Protein AF-M7NQW1-F1 (afdb_monomer_lite)

Sequence (118 aa):
MSEYRNLIDVISKGAESFINIFFKCMDNNRDILHQFYRPFSTIVWNGNAFVGLSYAEFVKRLPNSHHEVQSFDCHPIISSMNQDGTCTIILVVSGSVQYGNESQLRGFSIWKDQELII

Secondary structure (DSSP, 8-state):
-HHHHHHHHHHHHHHHHHHHHHHHHHHH-GGGGGGGS-TT-EEEETTEEEETTHHHHHHHTSPPEEEEEEEEEEEE-GGG--TTS---EEEEEEEEEEETT-S--EEEEEEEEE----

InterPro domains:
  IPR002075 Nuclear transport factor 2 domain [PF02136] (15-109)
  IPR018222 Nuclear transport factor 2, eukaryote [PS50177] (14-109)
  IPR032710 NTF2-like domain superfamily [SSF54427] (4-109)
  IPR045875 Nuclear transport factor 2 [PTHR12612] (12-108)

Foldseek 3Di:
DVVVVVLVVVVVVVLVVCVVVQQCCLQPNLVCNLVQDDQADWDADPNDIDGRCRVSVVSVPFAHKDWDWDDKDKDWPPVQQDPVRDTWMWIKTWTWMDGHPDPDIDIDIDTDGDPDDD

Radius of gyration: 15.43 Å; chains: 1; bounding box: 45×25×44 Å

pLDDT: mean 87.49, std 12.73, range [26.31, 96.94]

Organism: Pneumocystis murina (strain B123) (NCBI:txid1069680)

Structure (mmCIF, N/CA/C/O backbone):
data_AF-M7NQW1-F1
#
_entry.id   AF-M7NQW1-F1
#
loop_
_atom_site.group_PDB
_atom_site.id
_atom_site.type_symbol
_atom_site.label_atom_id
_atom_site.label_alt_id
_atom_site.label_comp_id
_atom_site.label_asym_id
_atom_site.label_entity_id
_atom_site.label_seq_id
_atom_site.pdbx_PDB_ins_code
_atom_site.Cartn_x
_atom_site.Cartn_y
_atom_site.Cartn_z
_atom_site.occupancy
_atom_site.B_iso_or_equiv
_atom_site.auth_seq_id
_atom_site.auth_comp_id
_atom_site.auth_asym_id
_atom_site.auth_atom_id
_atom_site.pdbx_PDB_model_num
ATOM 1 N N . MET A 1 1 ? 28.047 -1.328 -11.816 1.00 59.94 1 MET A N 1
ATOM 2 C CA . MET A 1 1 ? 28.146 -1.110 -10.348 1.00 59.94 1 MET A CA 1
ATOM 3 C C . MET A 1 1 ? 27.503 0.208 -9.911 1.00 59.94 1 MET A C 1
ATOM 5 O O . MET A 1 1 ? 26.744 0.176 -8.955 1.00 59.94 1 MET A O 1
ATOM 9 N N . SER A 1 2 ? 27.760 1.344 -10.577 1.00 74.94 2 SER A N 1
ATOM 10 C CA . SER A 1 2 ? 27.109 2.636 -10.268 1.00 74.94 2 SER A CA 1
ATOM 11 C C . SER A 1 2 ? 25.615 2.664 -10.619 1.00 74.94 2 SER A C 1
ATOM 13 O O . SER A 1 2 ? 24.808 3.066 -9.793 1.00 74.94 2 SER A O 1
ATOM 15 N N . GLU A 1 3 ? 25.238 2.169 -11.799 1.00 78.31 3 GLU A N 1
ATOM 16 C CA . GLU A 1 3 ? 23.844 2.177 -12.284 1.00 78.31 3 GLU A CA 1
ATOM 17 C C . GLU A 1 3 ? 22.895 1.366 -11.397 1.00 78.31 3 GLU A C 1
ATOM 19 O O . GLU A 1 3 ? 21.812 1.831 -11.063 1.00 78.31 3 GLU A O 1
ATOM 24 N N . TYR A 1 4 ? 23.333 0.191 -10.934 1.00 82.56 4 TYR A N 1
ATOM 25 C CA . TYR A 1 4 ? 22.540 -0.629 -10.018 1.00 82.56 4 TYR A CA 1
ATOM 26 C C . TYR A 1 4 ? 22.308 0.069 -8.673 1.00 82.56 4 TYR A C 1
ATOM 28 O O . TYR A 1 4 ? 21.202 0.041 -8.152 1.00 82.56 4 TYR A O 1
ATOM 36 N N . ARG A 1 5 ? 23.322 0.750 -8.121 1.00 87.00 5 ARG A N 1
ATOM 37 C CA . ARG A 1 5 ? 23.154 1.535 -6.886 1.00 87.00 5 ARG A CA 1
ATOM 38 C C . ARG A 1 5 ? 22.158 2.677 -7.078 1.00 87.00 5 ARG A C 1
ATOM 40 O O . ARG A 1 5 ? 21.283 2.849 -6.240 1.00 87.00 5 ARG A O 1
ATOM 47 N N . ASN A 1 6 ? 22.241 3.385 -8.204 1.00 89.19 6 ASN A N 1
ATOM 48 C CA . ASN A 1 6 ? 21.290 4.448 -8.528 1.00 89.19 6 ASN A CA 1
ATOM 49 C C . ASN A 1 6 ? 19.855 3.914 -8.623 1.00 89.19 6 ASN A C 1
ATOM 51 O O . ASN A 1 6 ? 18.939 4.548 -8.110 1.00 89.19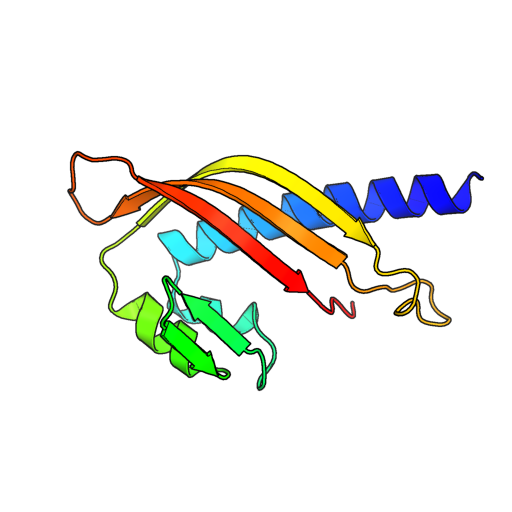 6 ASN A O 1
ATOM 55 N N . LEU A 1 7 ? 19.658 2.739 -9.233 1.00 87.62 7 LEU A N 1
ATOM 56 C CA . LEU A 1 7 ? 18.351 2.085 -9.275 1.00 87.62 7 LEU A CA 1
ATOM 57 C C . LEU A 1 7 ? 17.823 1.808 -7.862 1.00 87.62 7 LEU A C 1
ATOM 59 O O . LEU A 1 7 ? 16.687 2.168 -7.569 1.00 87.62 7 LEU A O 1
ATOM 63 N N . ILE A 1 8 ? 18.648 1.225 -6.984 1.00 90.75 8 ILE A N 1
ATOM 64 C CA . ILE A 1 8 ? 18.273 0.942 -5.589 1.00 90.75 8 ILE A CA 1
ATOM 65 C C . ILE A 1 8 ? 17.879 2.224 -4.837 1.00 90.75 8 ILE A C 1
ATOM 67 O O . ILE A 1 8 ? 16.872 2.240 -4.127 1.00 90.75 8 ILE A O 1
ATOM 71 N N . ASP A 1 9 ? 18.611 3.320 -5.029 1.00 91.81 9 ASP A N 1
ATOM 72 C CA . ASP A 1 9 ? 18.288 4.601 -4.393 1.00 91.81 9 ASP A CA 1
ATOM 73 C C . ASP A 1 9 ? 16.958 5.181 -4.897 1.00 91.81 9 ASP A C 1
ATOM 75 O O . ASP A 1 9 ? 16.178 5.729 -4.112 1.00 91.81 9 ASP A O 1
ATOM 79 N N . VAL A 1 10 ? 16.684 5.062 -6.200 1.00 90.62 10 VAL A N 1
ATOM 80 C CA . VAL A 1 10 ? 15.434 5.535 -6.811 1.00 90.62 10 VAL A CA 1
ATOM 81 C C . VAL A 1 10 ? 14.243 4.728 -6.303 1.00 90.62 10 VAL A C 1
ATOM 83 O O . VAL A 1 10 ? 13.261 5.324 -5.858 1.00 90.62 10 VAL A O 1
ATOM 86 N N . ILE A 1 11 ? 14.327 3.393 -6.310 1.00 91.56 11 ILE A N 1
ATOM 87 C CA . ILE A 1 11 ? 13.215 2.548 -5.851 1.00 91.56 11 ILE A CA 1
ATOM 88 C C . ILE A 1 11 ? 12.955 2.724 -4.355 1.00 91.56 11 ILE A C 1
ATOM 90 O O . ILE A 1 11 ? 11.796 2.774 -3.961 1.00 91.56 11 ILE A O 1
ATOM 94 N N . SER A 1 12 ? 13.998 2.898 -3.536 1.00 93.69 12 SER A N 1
ATOM 95 C CA . SER A 1 12 ? 13.847 3.054 -2.083 1.00 93.69 12 SER A CA 1
ATOM 96 C C . SER A 1 12 ? 13.094 4.341 -1.746 1.00 93.69 12 SER A C 1
ATOM 98 O O . SER A 1 12 ? 12.131 4.327 -0.981 1.00 93.69 12 SER A O 1
ATOM 100 N N . LYS A 1 13 ? 13.464 5.453 -2.397 1.00 94.81 13 LYS A N 1
ATOM 101 C CA . LYS A 1 13 ? 12.771 6.745 -2.249 1.00 94.81 13 LYS A CA 1
ATOM 102 C C . LYS A 1 13 ? 11.356 6.715 -2.828 1.00 94.81 13 LYS A C 1
ATOM 104 O O . LYS A 1 13 ? 10.438 7.323 -2.269 1.00 94.81 13 LYS A O 1
ATOM 109 N N . GLY A 1 14 ? 11.173 6.018 -3.951 1.00 93.56 14 GLY A N 1
ATOM 110 C CA . GLY A 1 14 ? 9.868 5.814 -4.576 1.00 93.56 14 GLY A CA 1
ATOM 111 C C . GLY A 1 14 ? 8.921 5.013 -3.681 1.00 93.56 14 GLY A C 1
ATOM 112 O O . GLY A 1 14 ? 7.784 5.431 -3.477 1.00 93.56 14 GLY A O 1
ATOM 113 N N . ALA A 1 15 ? 9.405 3.920 -3.088 1.00 94.31 15 ALA A N 1
ATOM 114 C CA . ALA A 1 15 ? 8.668 3.090 -2.142 1.00 94.31 15 ALA A CA 1
ATOM 115 C C . ALA A 1 15 ? 8.254 3.881 -0.895 1.00 94.31 15 ALA A C 1
ATOM 117 O O . ALA A 1 15 ? 7.080 3.867 -0.530 1.00 94.31 15 ALA A O 1
ATOM 118 N N . GLU A 1 16 ? 9.174 4.634 -0.289 1.00 95.88 16 GLU A N 1
ATOM 119 C CA . GLU A 1 16 ? 8.870 5.490 0.864 1.00 95.88 16 GLU A CA 1
ATOM 120 C C . GLU A 1 16 ? 7.774 6.519 0.537 1.00 95.88 16 GLU A C 1
ATOM 122 O O . GLU A 1 16 ? 6.796 6.681 1.273 1.00 95.88 16 GLU A O 1
ATOM 127 N N . SER A 1 17 ? 7.897 7.186 -0.614 1.00 95.94 17 SER A N 1
ATOM 128 C CA . SER A 1 17 ? 6.907 8.161 -1.082 1.00 95.94 17 SER A CA 1
ATOM 129 C C . SER A 1 17 ? 5.550 7.504 -1.335 1.00 95.94 17 SER A C 1
ATOM 131 O O . SER A 1 17 ? 4.515 8.028 -0.916 1.00 95.94 17 SER A O 1
ATOM 133 N N . PHE A 1 18 ? 5.550 6.333 -1.975 1.00 95.06 18 PHE A N 1
ATOM 134 C CA . PHE A 1 18 ? 4.351 5.553 -2.247 1.00 95.06 18 PHE A CA 1
ATOM 135 C C . PHE A 1 18 ? 3.627 5.163 -0.953 1.00 95.06 18 PHE A C 1
ATOM 137 O O . PHE A 1 18 ? 2.428 5.411 -0.838 1.00 95.06 18 PHE A O 1
ATOM 144 N N . ILE A 1 19 ? 4.343 4.611 0.031 1.00 95.62 19 ILE A N 1
ATOM 145 C CA . ILE A 1 19 ? 3.806 4.218 1.344 1.00 95.62 19 ILE A CA 1
ATOM 146 C C . ILE A 1 19 ? 3.129 5.407 2.020 1.00 95.62 19 ILE A C 1
ATOM 148 O O . ILE A 1 19 ? 1.970 5.314 2.433 1.00 95.62 19 ILE A O 1
ATOM 152 N N . ASN A 1 20 ? 3.836 6.537 2.085 1.00 95.12 20 ASN A N 1
ATOM 153 C CA . ASN A 1 20 ? 3.343 7.749 2.725 1.00 95.12 20 ASN A CA 1
ATOM 154 C C . ASN A 1 20 ? 2.031 8.231 2.102 1.00 95.12 20 ASN A C 1
ATOM 156 O O . ASN A 1 20 ? 1.115 8.632 2.817 1.00 95.12 20 ASN A O 1
ATOM 160 N N . ILE A 1 21 ? 1.924 8.195 0.775 1.00 95.94 21 ILE A N 1
ATOM 161 C CA . ILE A 1 21 ? 0.713 8.614 0.068 1.00 95.94 21 ILE A CA 1
ATOM 162 C C . ILE A 1 21 ? -0.397 7.566 0.235 1.00 95.94 21 ILE A C 1
ATOM 164 O O . ILE A 1 21 ? -1.539 7.929 0.520 1.00 95.94 21 ILE A O 1
ATOM 168 N N . PHE A 1 22 ? -0.071 6.281 0.095 1.00 94.81 22 PHE A N 1
ATOM 169 C CA . PHE A 1 22 ? -1.026 5.179 0.159 1.00 94.81 22 PHE A CA 1
ATOM 170 C C . PHE A 1 22 ? -1.743 5.127 1.511 1.00 94.81 22 PHE A C 1
ATOM 172 O O . PHE A 1 22 ? -2.973 5.162 1.539 1.00 94.81 22 PHE A O 1
ATOM 179 N N . PHE A 1 23 ? -1.009 5.115 2.630 1.00 95.62 23 PHE A N 1
ATOM 180 C CA . PHE A 1 23 ? -1.631 5.044 3.958 1.00 95.62 23 PHE A CA 1
ATOM 181 C C . PHE A 1 23 ? -2.363 6.335 4.330 1.00 95.62 23 PHE A C 1
ATOM 183 O O . PHE A 1 23 ? -3.457 6.268 4.883 1.00 95.62 23 PHE A O 1
ATOM 190 N N . LYS A 1 24 ? -1.861 7.510 3.915 1.00 95.44 24 LYS A N 1
ATOM 191 C CA . LYS A 1 24 ? -2.617 8.768 4.059 1.00 95.44 24 LYS A CA 1
ATOM 192 C C . LYS A 1 24 ? -3.962 8.714 3.336 1.00 95.44 24 LYS A C 1
ATOM 194 O O . LYS A 1 24 ? -4.954 9.184 3.893 1.00 95.44 24 LYS A O 1
ATOM 199 N N . CYS A 1 25 ? -4.007 8.151 2.127 1.00 94.75 25 CYS A N 1
ATOM 200 C CA . CYS A 1 25 ? -5.256 7.966 1.385 1.00 94.75 25 CYS A CA 1
ATOM 201 C C . CYS A 1 25 ? -6.144 6.902 2.035 1.00 94.75 25 CYS A C 1
ATOM 203 O O . CYS A 1 25 ? -7.346 7.104 2.156 1.00 94.75 25 CYS A O 1
ATOM 205 N N . MET A 1 26 ? -5.572 5.794 2.500 1.00 93.00 26 MET A N 1
ATOM 206 C CA . MET A 1 26 ? -6.327 4.740 3.175 1.00 93.00 26 MET A CA 1
ATOM 207 C C . MET A 1 26 ? -7.000 5.235 4.463 1.00 93.00 26 MET A C 1
ATOM 209 O O . MET A 1 26 ? -8.129 4.833 4.747 1.00 93.00 26 MET A O 1
ATOM 213 N N . ASP A 1 27 ? -6.350 6.138 5.196 1.00 95.44 27 ASP A N 1
ATOM 214 C CA . ASP A 1 27 ? -6.876 6.694 6.444 1.00 95.44 27 ASP A CA 1
ATOM 215 C C . ASP A 1 27 ? -7.852 7.850 6.219 1.00 95.44 27 ASP A C 1
ATOM 217 O O . ASP A 1 27 ? -8.883 7.916 6.885 1.00 95.44 27 ASP A O 1
ATOM 221 N N . ASN A 1 28 ? -7.564 8.739 5.262 1.00 94.88 28 ASN A N 1
ATOM 222 C CA . ASN A 1 28 ? -8.269 10.022 5.152 1.00 94.88 28 ASN A CA 1
ATOM 223 C C . ASN A 1 28 ? -9.071 10.208 3.856 1.00 94.88 28 ASN A C 1
ATOM 225 O O . ASN A 1 28 ? -9.887 11.122 3.782 1.00 94.88 28 ASN A O 1
ATOM 229 N N . ASN A 1 29 ? -8.834 9.405 2.814 1.00 94.06 29 ASN A N 1
ATOM 230 C CA . ASN A 1 29 ? -9.452 9.595 1.498 1.00 94.06 29 ASN A CA 1
ATOM 231 C C . ASN A 1 29 ? -9.607 8.276 0.717 1.00 94.06 29 ASN A C 1
ATOM 233 O O . ASN A 1 29 ? -8.993 8.055 -0.332 1.00 94.06 29 ASN A O 1
ATOM 237 N N . ARG A 1 30 ? -10.439 7.370 1.239 1.00 93.12 30 ARG A N 1
ATOM 238 C CA . ARG A 1 30 ? -10.648 6.033 0.653 1.00 93.12 30 ARG A CA 1
ATOM 239 C C . ARG A 1 30 ? -11.300 6.060 -0.726 1.00 93.12 30 ARG A C 1
ATOM 241 O O . ARG A 1 30 ? -11.179 5.088 -1.470 1.00 93.12 30 ARG A O 1
ATOM 248 N N . ASP A 1 31 ? -11.945 7.163 -1.099 1.00 91.00 31 ASP A N 1
ATOM 249 C CA . ASP A 1 31 ? -12.608 7.298 -2.395 1.00 91.00 31 ASP A CA 1
ATOM 250 C C . ASP A 1 31 ? -11.641 7.196 -3.569 1.00 91.00 31 ASP A C 1
ATOM 252 O O . ASP A 1 31 ? -11.990 6.603 -4.590 1.00 91.00 31 ASP A O 1
ATOM 256 N N . ILE A 1 32 ? -10.404 7.670 -3.404 1.00 91.62 32 ILE A N 1
ATOM 257 C CA . ILE A 1 32 ? -9.364 7.604 -4.439 1.00 91.62 32 ILE A CA 1
ATOM 258 C C . ILE A 1 32 ? -8.460 6.371 -4.316 1.00 91.62 32 ILE A C 1
ATOM 260 O O . ILE A 1 32 ? -7.569 6.184 -5.139 1.00 91.62 32 ILE A O 1
ATOM 264 N N . LEU A 1 33 ? -8.692 5.490 -3.334 1.00 89.19 33 LEU A N 1
ATOM 265 C CA . LEU A 1 33 ? -7.831 4.327 -3.086 1.00 89.19 33 LEU A CA 1
ATOM 266 C C . LEU A 1 33 ? -7.763 3.375 -4.292 1.00 89.19 33 LEU A C 1
ATOM 268 O O . LEU A 1 33 ? -6.746 2.724 -4.522 1.00 89.19 33 LEU A O 1
ATOM 272 N N . HIS A 1 34 ? -8.822 3.331 -5.102 1.00 88.38 34 HIS A N 1
ATOM 273 C CA . HIS A 1 34 ? -8.866 2.547 -6.335 1.00 88.38 34 HIS A CA 1
ATOM 274 C C . HIS A 1 34 ? -7.771 2.929 -7.347 1.00 88.38 34 HIS A C 1
ATOM 276 O O . HIS A 1 34 ? -7.356 2.078 -8.124 1.00 88.38 34 HIS A O 1
ATOM 282 N N . GLN A 1 35 ? -7.263 4.167 -7.314 1.00 90.75 35 GLN A N 1
ATOM 283 C CA . GLN A 1 35 ? -6.213 4.647 -8.222 1.00 90.75 35 GLN A CA 1
ATOM 284 C C . GLN A 1 35 ? -4.844 4.005 -7.943 1.00 90.75 35 GLN A C 1
ATOM 286 O O . GLN A 1 35 ? -3.964 4.022 -8.797 1.00 90.75 35 GLN A O 1
ATOM 291 N N . PHE A 1 36 ? -4.661 3.393 -6.768 1.00 89.62 36 PHE A N 1
ATOM 292 C CA . PHE A 1 36 ? -3.428 2.694 -6.387 1.00 89.62 36 PHE A CA 1
ATOM 293 C C . PHE A 1 36 ? -3.372 1.243 -6.890 1.00 89.62 36 PHE A C 1
ATOM 295 O O . PHE A 1 36 ? -2.444 0.503 -6.533 1.00 89.62 36 PHE A O 1
ATOM 302 N N . TYR A 1 37 ? -4.370 0.819 -7.669 1.00 87.12 37 TYR A N 1
ATOM 303 C CA . TYR A 1 37 ? -4.522 -0.536 -8.185 1.00 87.12 37 TYR A CA 1
ATOM 304 C C . TYR A 1 37 ? -4.791 -0.505 -9.689 1.00 87.12 37 TYR A C 1
ATOM 306 O O . TYR A 1 37 ? -5.472 0.380 -10.203 1.00 87.12 37 TYR A O 1
ATOM 314 N N . ARG A 1 38 ? -4.271 -1.504 -10.406 1.00 85.81 38 ARG A N 1
ATOM 315 C CA . ARG A 1 38 ? -4.603 -1.717 -11.818 1.00 85.81 38 ARG A CA 1
ATOM 316 C C . ARG A 1 38 ? -6.012 -2.327 -11.917 1.00 85.81 38 ARG A C 1
ATOM 318 O O . ARG A 1 38 ? -6.448 -2.991 -10.971 1.00 85.81 38 ARG A O 1
ATOM 325 N N . PRO A 1 39 ? -6.712 -2.196 -13.061 1.00 82.69 39 PRO A N 1
ATOM 326 C CA . PRO A 1 39 ? -8.074 -2.719 -13.223 1.00 82.69 39 PRO A CA 1
ATOM 327 C C . PRO A 1 39 ? -8.244 -4.206 -12.869 1.00 82.69 39 PRO A C 1
ATOM 329 O O . PRO A 1 39 ? -9.296 -4.597 -12.372 1.00 82.69 39 PRO A O 1
ATOM 332 N N . PHE A 1 40 ? -7.202 -5.018 -13.076 1.00 85.00 40 PHE A N 1
ATOM 333 C CA . PHE A 1 40 ? -7.194 -6.462 -12.811 1.00 85.00 40 PHE A CA 1
ATOM 334 C C . PHE A 1 40 ? -6.281 -6.869 -11.646 1.00 85.00 40 PHE A C 1
ATOM 336 O O . PHE A 1 40 ? -5.915 -8.036 -11.527 1.00 85.00 40 PHE A O 1
ATOM 343 N N . SER A 1 41 ? -5.887 -5.927 -10.781 1.00 87.12 41 SER A N 1
ATOM 344 C CA . SER A 1 41 ? -5.120 -6.266 -9.580 1.00 87.12 41 SER A CA 1
ATOM 345 C C . SER A 1 41 ? -5.893 -7.262 -8.717 1.00 87.12 41 SER A C 1
ATOM 347 O O . SER A 1 41 ? -7.089 -7.091 -8.477 1.00 87.12 41 SER A O 1
ATOM 349 N N . THR A 1 42 ? -5.192 -8.284 -8.233 1.00 90.00 42 THR A N 1
ATOM 350 C CA . THR A 1 42 ? -5.723 -9.230 -7.248 1.00 90.00 42 THR A CA 1
ATOM 351 C C . THR A 1 42 ? -5.232 -8.819 -5.867 1.00 90.00 42 THR A C 1
ATOM 353 O O . THR A 1 42 ? -4.048 -8.539 -5.689 1.00 90.00 42 THR A O 1
ATOM 356 N N . ILE A 1 43 ? -6.138 -8.759 -4.895 1.00 89.81 43 ILE A N 1
ATOM 357 C CA . ILE A 1 43 ? -5.828 -8.406 -3.510 1.00 89.81 43 ILE A CA 1
ATOM 358 C C . ILE A 1 43 ? -6.333 -9.525 -2.607 1.00 89.81 43 ILE A C 1
ATOM 360 O O . ILE A 1 43 ? -7.467 -9.969 -2.753 1.00 89.81 43 ILE A O 1
ATOM 364 N N . VAL A 1 44 ? -5.514 -9.962 -1.652 1.00 89.12 44 VAL A N 1
ATOM 365 C CA . VAL A 1 44 ? -5.934 -10.897 -0.603 1.00 89.12 44 VAL A CA 1
ATOM 366 C C . VAL A 1 44 ? -5.883 -10.178 0.737 1.00 89.12 44 VAL A C 1
ATOM 368 O O . VAL A 1 44 ? -4.816 -9.774 1.190 1.00 89.12 44 VAL A O 1
ATOM 371 N N . TRP A 1 45 ? -7.038 -10.025 1.379 1.00 88.94 45 TRP A N 1
ATOM 372 C CA . TRP A 1 45 ? -7.176 -9.396 2.690 1.00 88.94 45 TRP A CA 1
ATOM 373 C C . TRP A 1 45 ? -7.633 -10.429 3.719 1.00 88.94 45 TRP A C 1
ATOM 375 O O . TRP A 1 45 ? -8.778 -10.889 3.682 1.00 88.94 45 TRP A O 1
ATOM 385 N N . ASN A 1 46 ? -6.742 -10.815 4.637 1.00 88.38 46 ASN A N 1
ATOM 386 C CA . ASN A 1 46 ? -7.002 -11.830 5.670 1.00 88.38 46 ASN A CA 1
ATOM 387 C C . ASN A 1 46 ? -7.664 -13.107 5.109 1.00 88.38 46 ASN A C 1
ATOM 389 O O . ASN A 1 46 ? -8.661 -13.588 5.641 1.00 88.38 46 ASN A O 1
ATOM 393 N N . GLY A 1 47 ? -7.142 -13.617 3.988 1.00 88.00 47 GLY A N 1
ATOM 394 C CA . GLY A 1 47 ? -7.654 -14.814 3.306 1.00 88.00 47 GLY A CA 1
ATOM 395 C C . GLY A 1 47 ? -8.819 -14.579 2.335 1.00 88.00 47 GLY A C 1
ATOM 396 O O . GLY A 1 47 ? -9.174 -15.494 1.599 1.00 88.00 47 GLY A O 1
ATOM 397 N N . ASN A 1 48 ? -9.386 -13.370 2.272 1.00 87.94 48 ASN A N 1
ATOM 398 C CA . ASN A 1 48 ? -10.463 -13.031 1.338 1.00 87.94 48 ASN A CA 1
ATOM 399 C C . ASN A 1 48 ? -9.891 -12.409 0.062 1.00 87.94 48 ASN A C 1
ATOM 401 O O . ASN A 1 48 ? -9.183 -11.404 0.132 1.00 87.94 48 ASN A O 1
ATOM 405 N N . ALA A 1 49 ? -10.201 -12.995 -1.094 1.00 89.50 49 ALA A N 1
ATOM 406 C CA . ALA A 1 49 ? -9.728 -12.516 -2.388 1.00 89.50 49 ALA A CA 1
ATOM 407 C C . ALA A 1 49 ? -10.660 -11.448 -2.985 1.00 89.50 49 ALA A C 1
ATOM 409 O O . ALA A 1 49 ? -11.882 -11.585 -2.970 1.00 89.50 49 ALA A O 1
ATOM 410 N N . PHE A 1 50 ? -10.057 -10.419 -3.568 1.00 88.56 50 PHE A N 1
ATOM 411 C CA . PHE A 1 50 ? -10.701 -9.319 -4.274 1.00 88.56 50 PHE A CA 1
ATOM 412 C C . PHE A 1 50 ?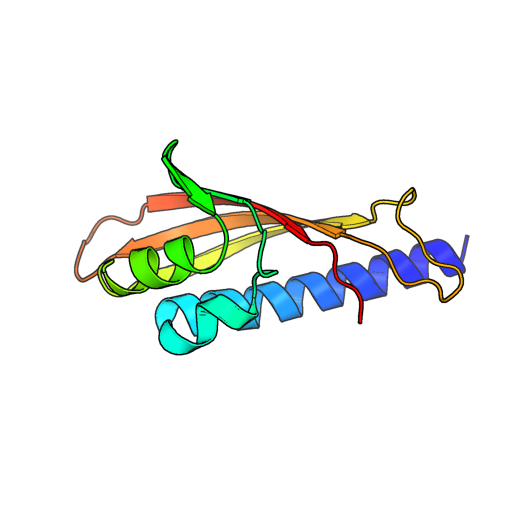 -10.035 -9.123 -5.634 1.00 88.56 50 PHE A C 1
ATOM 414 O O . PHE A 1 50 ? -8.833 -9.344 -5.787 1.00 88.56 50 PHE A O 1
ATOM 421 N N . VAL A 1 51 ? -10.814 -8.659 -6.610 1.00 86.50 51 VAL A N 1
ATOM 422 C CA . VAL A 1 51 ? -10.332 -8.344 -7.961 1.00 86.50 51 VAL A CA 1
ATOM 423 C C . VAL A 1 51 ? -10.743 -6.924 -8.335 1.00 86.50 51 VAL A C 1
ATOM 425 O O . VAL A 1 51 ? -11.906 -6.535 -8.171 1.00 86.50 51 VAL A O 1
ATOM 428 N N . GLY A 1 52 ? -9.785 -6.148 -8.837 1.00 77.81 52 GLY A N 1
ATOM 429 C CA . GLY A 1 52 ? -10.004 -4.794 -9.333 1.00 77.81 52 GLY A CA 1
ATOM 430 C C . GLY A 1 52 ? -10.642 -3.872 -8.292 1.00 77.81 52 GLY A C 1
ATOM 431 O O . GLY A 1 52 ? -10.220 -3.809 -7.137 1.00 77.81 52 GLY A O 1
ATOM 432 N N . LEU A 1 53 ? -11.699 -3.166 -8.701 1.00 83.12 53 LEU A N 1
ATOM 433 C CA . LEU A 1 53 ? -12.365 -2.139 -7.888 1.00 83.12 53 LEU A CA 1
ATOM 434 C C . LEU A 1 53 ? -13.113 -2.688 -6.660 1.00 83.12 53 LEU A C 1
ATOM 436 O O . LEU A 1 53 ? -13.424 -1.922 -5.749 1.00 83.12 53 LEU A O 1
ATOM 440 N N . SER A 1 54 ? -13.378 -4.000 -6.596 1.00 88.69 54 SER A N 1
ATOM 441 C CA . SER A 1 54 ? -14.116 -4.610 -5.475 1.00 88.69 54 SER A CA 1
ATOM 442 C C . SER A 1 54 ? -13.423 -4.414 -4.122 1.00 88.69 54 SER A C 1
ATOM 444 O O . SER A 1 54 ? -14.095 -4.256 -3.104 1.00 88.69 54 SER A O 1
ATOM 446 N N . TYR A 1 55 ? -12.088 -4.352 -4.111 1.00 87.62 55 TYR A N 1
ATOM 447 C CA . TYR A 1 55 ? -11.317 -4.069 -2.904 1.00 87.62 55 TYR A CA 1
ATOM 448 C C . TYR A 1 55 ? -11.532 -2.637 -2.400 1.00 87.62 55 TYR A C 1
ATOM 450 O O . TYR A 1 55 ? -11.727 -2.428 -1.205 1.00 87.62 55 TYR A O 1
ATOM 458 N N . ALA A 1 56 ? -11.550 -1.645 -3.296 1.00 86.31 56 ALA A N 1
ATOM 459 C CA . ALA A 1 56 ? -11.766 -0.253 -2.905 1.00 86.31 56 ALA A CA 1
ATOM 460 C C . ALA A 1 56 ? -13.156 -0.058 -2.275 1.00 86.31 56 ALA A C 1
ATOM 462 O O . ALA A 1 56 ? -13.285 0.596 -1.242 1.00 86.31 56 ALA A O 1
ATOM 463 N N . GLU A 1 57 ? -14.182 -0.698 -2.841 1.00 88.44 57 GLU A N 1
ATOM 464 C CA . GLU A 1 57 ? -15.539 -0.687 -2.283 1.00 88.44 57 GLU A CA 1
ATOM 465 C C . GLU A 1 57 ? -15.639 -1.409 -0.933 1.00 88.44 57 GLU A C 1
ATOM 467 O O . GLU A 1 57 ? -16.400 -0.990 -0.060 1.00 88.44 57 GLU A O 1
ATOM 472 N N . PHE A 1 58 ? -14.851 -2.465 -0.725 1.00 90.75 58 PHE A N 1
ATOM 473 C CA . PHE A 1 58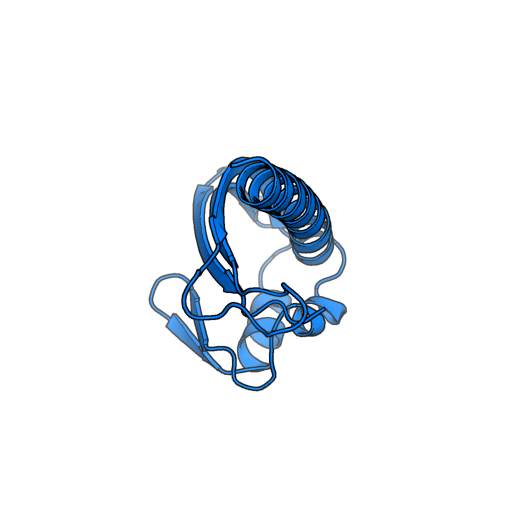 ? -14.736 -3.122 0.576 1.00 90.75 58 PHE A CA 1
ATOM 474 C C . PHE A 1 58 ? -14.086 -2.206 1.622 1.00 90.75 58 PHE A C 1
ATOM 476 O O . PHE A 1 58 ? -14.647 -2.023 2.702 1.00 90.75 58 PHE A O 1
ATOM 483 N N . VAL A 1 59 ? -12.953 -1.574 1.298 1.00 89.00 59 VAL A N 1
ATOM 484 C CA . VAL A 1 59 ? -12.220 -0.708 2.238 1.00 89.00 59 VAL A CA 1
ATOM 485 C C . VAL A 1 59 ? -13.052 0.506 2.665 1.00 89.00 59 VAL A C 1
ATOM 487 O O . VAL A 1 59 ? -12.996 0.905 3.827 1.00 89.00 59 VAL A O 1
ATOM 490 N N . LYS A 1 60 ? -13.900 1.056 1.786 1.00 90.62 60 LYS A N 1
ATOM 491 C CA . LYS A 1 60 ? -14.851 2.129 2.145 1.00 90.62 60 LYS A CA 1
ATOM 492 C C . LYS A 1 60 ? -15.831 1.743 3.258 1.00 90.62 60 LYS A C 1
ATOM 494 O O . LYS A 1 60 ? -16.306 2.620 3.967 1.00 90.62 60 LYS A O 1
ATOM 499 N N . ARG A 1 61 ? -16.135 0.451 3.419 1.00 91.88 61 ARG A N 1
ATOM 500 C CA . ARG A 1 61 ? -17.065 -0.057 4.445 1.00 91.88 61 ARG A CA 1
ATOM 501 C C . ARG A 1 61 ? -16.382 -0.371 5.774 1.00 91.88 61 ARG A C 1
ATOM 503 O O . ARG A 1 61 ? -17.074 -0.624 6.756 1.00 91.88 61 ARG A O 1
ATOM 510 N N . LEU A 1 62 ? -15.049 -0.394 5.812 1.00 91.69 62 LEU A N 1
ATOM 511 C CA . LEU A 1 62 ? -14.312 -0.585 7.057 1.00 91.69 62 LEU A CA 1
ATOM 512 C C . LEU A 1 62 ? -14.470 0.649 7.960 1.00 91.69 62 LEU A C 1
ATOM 514 O O . LEU A 1 62 ? -14.632 1.759 7.449 1.00 91.69 62 LEU A O 1
ATOM 518 N N . PRO A 1 63 ? -14.344 0.512 9.290 1.00 94.50 63 PRO A N 1
ATOM 519 C CA . PRO A 1 63 ? -14.192 1.667 10.171 1.00 94.50 63 PRO A CA 1
ATOM 520 C C . PRO A 1 63 ? -13.008 2.539 9.736 1.00 94.50 63 PRO A C 1
ATOM 522 O O . PRO A 1 63 ? -12.089 2.035 9.082 1.00 94.50 63 PRO A O 1
ATOM 525 N N . ASN A 1 64 ? -13.002 3.822 10.108 1.00 94.31 64 ASN A N 1
ATOM 526 C CA . ASN A 1 64 ? -11.842 4.699 9.897 1.00 94.31 64 ASN A CA 1
ATOM 527 C C . ASN A 1 6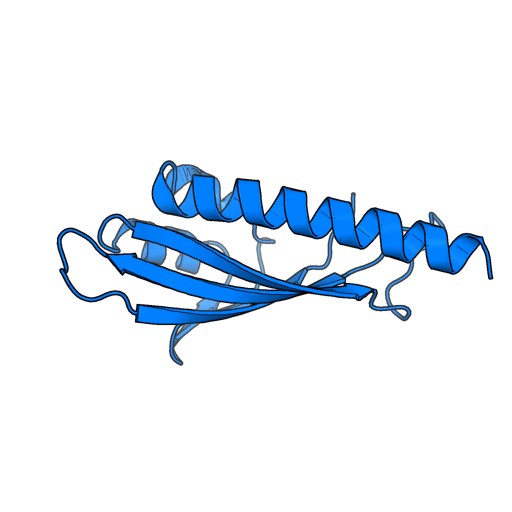4 ? -10.572 4.031 10.422 1.00 94.31 64 ASN A C 1
ATOM 529 O O . ASN A 1 64 ? -10.628 3.328 11.425 1.00 94.31 64 ASN A O 1
ATOM 533 N N . SER A 1 65 ? -9.453 4.211 9.738 1.00 95.44 65 SER A N 1
ATOM 534 C CA . SER A 1 65 ? -8.190 3.589 10.121 1.00 95.44 65 SER A CA 1
ATOM 535 C C . SER A 1 65 ? -7.165 4.644 10.492 1.00 95.44 65 SER A C 1
ATOM 537 O O . SER A 1 65 ? -7.235 5.779 10.024 1.00 95.44 65 SER A O 1
ATOM 539 N N . HIS A 1 66 ? -6.218 4.247 11.329 1.00 96.75 66 HIS A N 1
ATOM 540 C CA . HIS A 1 66 ? -4.984 4.976 11.553 1.00 96.75 66 HIS A CA 1
ATOM 541 C C . HIS A 1 66 ? -3.827 3.991 11.445 1.00 96.75 66 HIS A C 1
ATOM 543 O O . HIS A 1 66 ? -3.747 3.057 12.247 1.00 96.75 66 HIS A O 1
ATOM 549 N N . HIS A 1 67 ? -2.980 4.163 10.432 1.00 96.38 67 HIS A N 1
ATOM 550 C CA . HIS A 1 67 ? -1.821 3.307 10.211 1.00 96.38 67 HIS A CA 1
ATOM 551 C C . HIS A 1 67 ? -0.537 3.986 10.680 1.00 96.38 67 HIS A C 1
ATOM 553 O O . HIS A 1 67 ? -0.219 5.106 10.283 1.00 96.38 67 HIS A O 1
ATOM 559 N N . GLU A 1 68 ? 0.250 3.246 11.452 1.00 96.94 68 GLU A N 1
ATOM 560 C CA . GLU A 1 68 ? 1.621 3.592 11.801 1.00 96.94 68 GLU A CA 1
ATOM 561 C C . GLU A 1 68 ? 2.561 2.578 11.146 1.00 96.94 68 GLU A C 1
ATOM 563 O O . GLU A 1 68 ? 2.628 1.410 11.543 1.00 96.94 68 GLU A O 1
ATOM 568 N N . VAL A 1 69 ? 3.273 3.017 10.108 1.00 96.94 69 VAL A N 1
ATOM 569 C CA . VAL A 1 69 ? 4.274 2.195 9.420 1.00 96.94 69 VAL A CA 1
ATOM 570 C C . VAL A 1 69 ? 5.549 2.163 10.253 1.00 96.94 69 VAL A C 1
ATOM 572 O O . VAL A 1 69 ? 6.088 3.209 10.602 1.00 96.94 69 VAL A O 1
ATOM 575 N N . GLN A 1 70 ? 6.043 0.962 10.545 1.00 96.81 70 GLN A N 1
ATOM 576 C CA . GLN A 1 70 ? 7.248 0.758 11.354 1.00 96.81 70 GLN A CA 1
ATOM 577 C C . GLN A 1 70 ? 8.455 0.395 10.496 1.00 96.81 70 GLN A C 1
ATOM 579 O O . GLN A 1 70 ? 9.572 0.827 10.771 1.00 96.81 70 GLN A O 1
ATOM 584 N N . SER A 1 71 ? 8.239 -0.405 9.455 1.00 96.06 71 SER A N 1
ATOM 585 C CA . SER A 1 71 ? 9.293 -0.768 8.519 1.00 96.06 71 SER A CA 1
ATOM 586 C C . SER A 1 71 ? 8.723 -1.083 7.148 1.00 96.06 71 SER A C 1
ATOM 588 O O . SER A 1 71 ? 7.560 -1.469 6.993 1.00 96.06 71 SER A O 1
ATOM 590 N N . PHE A 1 72 ? 9.571 -0.930 6.144 1.00 96.56 72 PHE A N 1
ATOM 591 C CA . PHE A 1 72 ? 9.311 -1.430 4.814 1.00 96.56 72 PHE A CA 1
ATOM 592 C C . PHE A 1 72 ? 10.606 -1.926 4.191 1.00 96.56 72 PHE A C 1
ATOM 594 O O . PHE A 1 72 ? 11.700 -1.542 4.604 1.00 96.56 72 PHE A O 1
ATOM 601 N N . ASP A 1 73 ? 10.448 -2.777 3.194 1.00 95.31 73 ASP A N 1
ATOM 602 C CA . ASP A 1 73 ? 11.528 -3.281 2.371 1.00 95.31 73 ASP A CA 1
ATOM 603 C C . ASP A 1 73 ? 11.051 -3.350 0.923 1.00 95.31 73 ASP A C 1
ATOM 605 O O . ASP A 1 73 ? 9.874 -3.621 0.656 1.00 95.31 73 ASP A O 1
ATOM 609 N N . CYS A 1 74 ? 11.945 -3.068 -0.019 1.00 93.31 74 CYS A N 1
ATOM 610 C CA . CYS A 1 74 ? 11.598 -3.038 -1.430 1.00 93.31 74 CYS A CA 1
ATOM 611 C C . CYS A 1 74 ? 12.715 -3.581 -2.313 1.00 93.31 74 CYS A C 1
ATOM 613 O O . CYS A 1 74 ? 13.893 -3.294 -2.107 1.00 93.31 74 CYS A O 1
ATOM 615 N N . HIS A 1 75 ? 12.322 -4.330 -3.339 1.00 91.44 75 HIS A N 1
ATOM 616 C CA . HIS A 1 75 ? 13.244 -4.985 -4.256 1.00 91.44 75 HIS A CA 1
ATOM 617 C C . HIS A 1 75 ? 12.793 -4.808 -5.706 1.00 91.44 75 HIS A C 1
ATOM 619 O O . HIS A 1 75 ? 11.600 -4.951 -5.986 1.00 91.44 75 HIS A O 1
ATOM 625 N N . PRO A 1 76 ? 13.715 -4.545 -6.647 1.00 91.69 76 PRO A N 1
ATOM 626 C CA . PRO A 1 76 ? 13.371 -4.487 -8.057 1.00 91.69 76 PRO A CA 1
ATOM 627 C C . PRO A 1 76 ? 13.196 -5.904 -8.614 1.00 91.69 76 PRO A C 1
ATOM 629 O O . PRO A 1 76 ? 14.008 -6.797 -8.352 1.00 91.69 76 PRO A O 1
ATOM 632 N N . ILE A 1 77 ? 12.181 -6.105 -9.449 1.00 90.56 77 ILE A N 1
ATOM 633 C CA . ILE A 1 77 ? 12.053 -7.320 -10.253 1.00 90.56 77 ILE A CA 1
ATOM 634 C C . ILE A 1 77 ? 12.878 -7.123 -11.524 1.00 90.56 77 ILE A C 1
ATOM 636 O O . ILE A 1 77 ? 12.421 -6.556 -12.511 1.00 90.56 77 ILE A O 1
ATOM 640 N N . ILE A 1 78 ? 14.123 -7.601 -11.510 1.00 86.44 78 ILE A N 1
ATOM 641 C CA . ILE A 1 78 ? 15.071 -7.400 -12.622 1.00 86.44 78 ILE A CA 1
ATOM 642 C C . ILE A 1 78 ? 14.514 -7.949 -13.945 1.00 86.44 78 ILE A C 1
ATOM 644 O O . ILE A 1 78 ? 14.704 -7.345 -14.997 1.00 86.44 78 ILE A O 1
ATOM 648 N N . SER A 1 79 ? 13.780 -9.063 -13.900 1.00 89.12 79 SER A N 1
ATOM 649 C CA . SER A 1 79 ? 13.164 -9.664 -15.088 1.00 89.12 79 SER A CA 1
ATOM 650 C C . SER A 1 79 ? 12.049 -8.821 -15.714 1.00 89.12 79 SER A C 1
ATOM 652 O O . SER A 1 79 ? 11.633 -9.128 -16.825 1.00 89.12 79 SER A O 1
ATOM 654 N N . SER A 1 80 ? 11.559 -7.784 -15.030 1.00 87.56 80 SER A N 1
ATOM 655 C CA . SER A 1 80 ? 10.539 -6.869 -15.548 1.00 87.56 80 SER A CA 1
ATOM 656 C C . SER A 1 80 ? 11.130 -5.540 -16.038 1.00 87.56 80 SER A C 1
ATOM 658 O O . SER A 1 80 ? 10.381 -4.581 -16.220 1.00 87.56 80 SER A O 1
ATOM 660 N N . MET A 1 81 ? 12.458 -5.419 -16.125 1.00 87.75 81 MET A N 1
ATOM 661 C CA . MET A 1 81 ? 13.093 -4.168 -16.518 1.00 87.75 81 MET A CA 1
ATOM 662 C C . MET A 1 81 ? 12.867 -3.900 -18.008 1.00 87.75 81 MET A C 1
ATOM 664 O O . MET A 1 81 ? 13.234 -4.708 -18.862 1.00 87.75 81 MET A O 1
ATOM 668 N N . ASN A 1 82 ? 12.268 -2.754 -18.309 1.00 86.69 82 ASN A N 1
ATOM 669 C CA . ASN A 1 82 ? 12.028 -2.292 -19.668 1.00 86.69 82 ASN A CA 1
ATOM 670 C C . ASN A 1 82 ? 13.281 -1.618 -20.253 1.00 86.69 82 ASN A C 1
ATOM 672 O O . ASN A 1 82 ? 14.237 -1.296 -19.546 1.00 86.69 82 ASN A O 1
ATOM 676 N N . GLN A 1 83 ? 13.271 -1.371 -21.566 1.00 84.38 83 GLN A N 1
ATOM 677 C CA . GLN A 1 83 ? 14.395 -0.747 -22.285 1.00 84.38 83 GLN A CA 1
ATOM 678 C C . GLN A 1 83 ? 14.695 0.690 -21.825 1.00 84.38 83 GLN A C 1
ATOM 680 O O . GLN A 1 83 ? 15.806 1.176 -22.018 1.00 84.38 83 GLN A O 1
ATOM 685 N N . ASP A 1 84 ? 13.717 1.358 -21.214 1.00 82.19 84 ASP A N 1
ATOM 686 C CA . ASP A 1 84 ? 13.830 2.701 -20.639 1.00 82.19 84 ASP A CA 1
ATOM 687 C C . ASP A 1 84 ? 14.354 2.707 -19.189 1.00 82.19 84 ASP A C 1
ATOM 689 O O . ASP A 1 84 ? 14.524 3.772 -18.597 1.00 82.19 84 ASP A O 1
ATOM 693 N N . GLY A 1 85 ? 14.633 1.532 -18.614 1.00 77.62 85 GLY A N 1
ATOM 694 C CA . GLY A 1 85 ? 15.119 1.381 -17.243 1.00 77.62 85 GLY A CA 1
ATOM 695 C C . GLY A 1 85 ? 14.024 1.361 -16.172 1.00 77.62 85 GLY A C 1
ATOM 696 O O . GLY A 1 85 ? 14.353 1.274 -14.987 1.00 77.62 85 GLY A O 1
ATOM 697 N N . THR A 1 86 ? 12.740 1.405 -16.546 1.00 81.69 86 THR A N 1
ATOM 698 C CA . THR A 1 86 ? 11.629 1.206 -15.600 1.00 81.69 86 THR A CA 1
ATOM 699 C C . THR A 1 86 ? 11.517 -0.264 -15.199 1.00 81.69 86 THR A C 1
ATOM 701 O O . THR A 1 86 ? 11.781 -1.161 -15.998 1.00 81.69 86 THR A O 1
ATOM 704 N N . CYS A 1 87 ? 11.145 -0.539 -13.947 1.00 87.50 87 CYS A N 1
ATOM 705 C CA . CYS A 1 87 ? 10.910 -1.902 -13.475 1.00 87.50 87 CYS A CA 1
ATOM 706 C C . CYS A 1 87 ? 9.827 -1.951 -12.391 1.00 87.50 87 CYS A C 1
ATOM 708 O O . CYS A 1 87 ? 9.561 -0.973 -11.693 1.00 87.50 87 CYS A O 1
ATOM 710 N N . THR A 1 88 ? 9.232 -3.129 -12.250 1.00 89.12 88 THR A N 1
ATOM 711 C CA . THR A 1 88 ? 8.323 -3.513 -11.175 1.00 89.12 88 THR A CA 1
ATOM 712 C C . THR A 1 88 ? 9.101 -3.611 -9.873 1.00 89.12 88 THR A C 1
ATOM 714 O O . THR A 1 88 ? 10.245 -4.074 -9.857 1.00 89.12 88 THR A O 1
ATOM 717 N N . ILE A 1 89 ? 8.464 -3.222 -8.771 1.00 90.88 89 ILE A N 1
ATOM 718 C CA . ILE A 1 89 ? 9.023 -3.398 -7.434 1.00 90.88 89 ILE A CA 1
ATOM 719 C C . ILE A 1 89 ? 8.129 -4.314 -6.606 1.00 90.88 89 ILE A C 1
ATOM 721 O O . ILE A 1 89 ? 6.900 -4.218 -6.632 1.00 90.88 89 ILE A O 1
ATOM 725 N N . ILE A 1 90 ? 8.767 -5.171 -5.821 1.00 91.81 90 ILE A N 1
ATOM 726 C CA . ILE A 1 90 ? 8.119 -5.872 -4.720 1.00 91.81 90 ILE A CA 1
ATOM 727 C C . ILE A 1 90 ? 8.274 -4.988 -3.496 1.00 91.81 90 ILE A C 1
ATOM 729 O O . ILE A 1 90 ? 9.392 -4.599 -3.159 1.00 91.81 90 ILE A O 1
ATOM 733 N N . LEU A 1 91 ? 7.159 -4.684 -2.841 1.00 94.50 91 LEU A N 1
ATOM 734 C CA . LEU A 1 91 ? 7.115 -3.869 -1.638 1.00 94.50 91 LEU A CA 1
ATOM 735 C C . LEU A 1 91 ? 6.504 -4.666 -0.488 1.00 94.50 91 LEU A C 1
ATOM 737 O O . LEU A 1 91 ? 5.390 -5.188 -0.597 1.00 94.50 91 LEU A O 1
ATOM 741 N N . VAL A 1 92 ? 7.220 -4.714 0.629 1.00 94.56 92 VAL A N 1
ATOM 742 C CA . VAL A 1 92 ? 6.755 -5.306 1.881 1.00 94.56 92 VAL A CA 1
ATOM 743 C C . VAL A 1 92 ? 6.696 -4.210 2.926 1.00 94.56 92 VAL A C 1
ATOM 745 O O . VAL A 1 92 ? 7.660 -3.474 3.103 1.00 94.56 92 VAL A O 1
ATOM 748 N N . VAL A 1 93 ? 5.567 -4.087 3.615 1.00 96.44 93 VAL A N 1
ATOM 749 C CA . VAL A 1 93 ? 5.372 -3.073 4.657 1.00 96.44 93 VAL A CA 1
ATOM 750 C C . VAL A 1 93 ? 4.854 -3.737 5.915 1.00 96.44 93 VAL A C 1
ATOM 752 O O . VAL A 1 93 ? 3.943 -4.562 5.841 1.00 96.44 93 VAL A O 1
ATOM 755 N N . SER A 1 94 ? 5.391 -3.350 7.067 1.00 95.88 94 SER A N 1
ATOM 756 C CA . SER A 1 94 ? 4.895 -3.782 8.368 1.00 95.88 94 SER A CA 1
ATOM 757 C C . SER A 1 94 ? 4.683 -2.602 9.311 1.00 95.88 94 SER A C 1
ATOM 759 O O . SER A 1 94 ? 5.318 -1.549 9.195 1.00 95.88 94 SER A O 1
ATOM 761 N N . GLY A 1 95 ? 3.745 -2.767 10.233 1.00 96.38 95 GLY A N 1
ATOM 762 C CA . GLY A 1 95 ? 3.398 -1.723 11.180 1.00 96.38 95 GLY A CA 1
ATOM 763 C C . GLY A 1 95 ? 2.192 -2.087 12.023 1.00 96.38 95 GLY A C 1
ATOM 764 O O . GLY A 1 95 ? 1.872 -3.266 12.200 1.00 96.38 95 GLY A O 1
ATOM 765 N N . SER A 1 96 ? 1.511 -1.063 12.527 1.00 96.44 96 SER A N 1
ATOM 766 C CA . SER A 1 96 ? 0.294 -1.216 13.313 1.00 96.44 96 SER A CA 1
ATOM 767 C C . SER A 1 96 ? -0.869 -0.416 12.734 1.00 96.44 96 SER A C 1
ATOM 769 O O . SER A 1 96 ? -0.681 0.608 12.079 1.00 96.44 96 SER A O 1
ATOM 771 N N . VAL A 1 97 ? -2.083 -0.917 12.938 1.00 96.12 97 VAL A N 1
ATOM 772 C CA . VAL A 1 97 ? -3.321 -0.262 12.526 1.00 96.12 97 VAL A CA 1
ATOM 773 C C . VAL A 1 97 ? -4.316 -0.240 13.677 1.00 96.12 97 VAL A C 1
ATOM 775 O O . VAL A 1 97 ? -4.502 -1.234 14.385 1.00 96.12 97 VAL A O 1
ATOM 778 N N . GLN A 1 98 ? -4.976 0.901 13.833 1.00 96.00 98 GLN A N 1
ATOM 779 C CA . GLN A 1 98 ? -6.148 1.081 14.680 1.00 96.00 98 GLN A CA 1
ATOM 780 C C . GLN A 1 98 ? -7.381 1.260 13.797 1.00 96.00 98 GLN A C 1
ATOM 782 O O . GLN A 1 98 ? -7.314 1.982 12.805 1.00 96.00 98 GLN A O 1
ATOM 787 N N . TYR A 1 99 ? -8.505 0.639 14.160 1.00 93.38 99 TYR A N 1
ATOM 788 C CA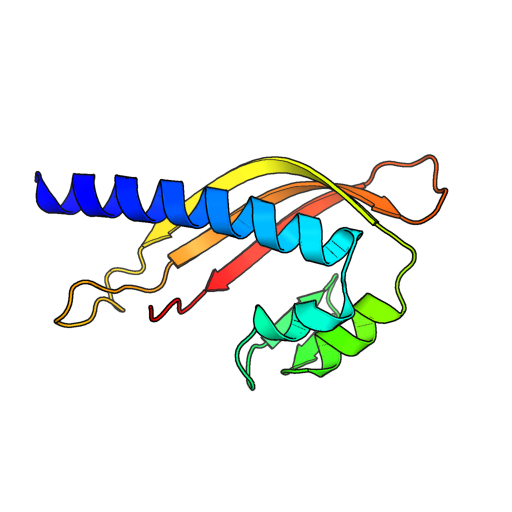 . TYR A 1 99 ? -9.779 0.812 13.460 1.00 93.38 99 TYR A CA 1
ATOM 789 C C . TYR A 1 99 ? -10.830 1.458 14.366 1.00 93.38 99 TYR A C 1
ATOM 791 O O . TYR A 1 99 ? -11.025 1.050 15.509 1.00 93.38 99 TYR A O 1
ATOM 799 N N . GLY A 1 100 ? -11.547 2.450 13.841 1.00 92.31 100 GLY A N 1
ATOM 800 C CA . GLY A 1 100 ? -12.574 3.202 14.550 1.00 92.31 100 GLY A CA 1
ATOM 801 C C . GLY A 1 100 ? -12.047 3.762 15.869 1.00 92.31 100 GLY A C 1
ATOM 802 O O . GLY A 1 100 ? -10.999 4.397 15.909 1.00 92.31 100 GLY A O 1
ATOM 803 N N . ASN A 1 101 ? -12.775 3.480 16.948 1.00 89.94 101 ASN A N 1
ATOM 804 C CA . ASN A 1 101 ? -12.389 3.843 18.312 1.00 89.94 101 ASN A CA 1
ATOM 805 C C . ASN A 1 101 ? -11.870 2.625 19.103 1.00 89.94 101 ASN A C 1
ATOM 807 O O . ASN A 1 101 ? -11.933 2.624 20.333 1.00 89.94 101 ASN A O 1
ATOM 811 N N . GLU A 1 102 ? -11.424 1.555 18.429 1.00 90.50 102 GLU A N 1
ATOM 812 C CA . GLU A 1 102 ? -10.851 0.389 19.111 1.00 90.50 102 GLU A CA 1
ATOM 813 C C . GLU A 1 102 ? -9.606 0.809 19.895 1.00 90.50 102 GLU A C 1
ATOM 815 O O . GLU A 1 102 ? -8.703 1.430 19.347 1.00 90.50 102 GLU A O 1
ATOM 820 N N . SER A 1 103 ? -9.510 0.443 21.174 1.00 83.50 103 SER A N 1
ATOM 821 C CA . SER A 1 103 ? -8.301 0.689 21.975 1.00 83.50 103 SER A CA 1
ATOM 822 C C . SER A 1 103 ? -7.131 -0.219 21.585 1.00 83.50 103 SER A C 1
ATOM 824 O O . SER A 1 103 ? -5.989 0.041 21.961 1.00 83.50 103 SER A O 1
ATOM 826 N N . GLN A 1 104 ? -7.408 -1.297 20.850 1.00 89.62 104 GLN A N 1
ATOM 827 C CA . GLN A 1 104 ? -6.418 -2.285 20.457 1.00 89.62 104 GLN A CA 1
ATOM 828 C C . GLN A 1 104 ? -5.744 -1.896 19.138 1.00 89.62 104 GLN A C 1
ATOM 830 O O . GLN A 1 104 ? -6.387 -1.836 18.092 1.00 89.62 104 GLN A O 1
ATOM 835 N N . LEU A 1 105 ? -4.422 -1.732 19.187 1.00 92.44 105 LEU A N 1
ATOM 836 C CA . LEU A 1 105 ? -3.572 -1.700 18.001 1.00 92.44 105 LEU A CA 1
ATOM 837 C C . LEU A 1 105 ? -3.345 -3.122 17.489 1.00 92.44 105 LEU A C 1
ATOM 839 O O . LEU A 1 105 ? -3.052 -4.038 18.263 1.00 92.44 105 LEU A O 1
ATOM 843 N N . ARG A 1 106 ? -3.473 -3.310 16.177 1.00 93.00 106 ARG A N 1
ATOM 844 C CA . ARG A 1 106 ? -3.257 -4.599 15.514 1.00 93.00 106 ARG A CA 1
ATOM 845 C C . ARG A 1 106 ? -2.025 -4.505 14.630 1.00 93.00 106 ARG A C 1
ATOM 847 O O . ARG A 1 106 ? -1.917 -3.579 13.834 1.00 93.00 106 ARG A O 1
ATOM 854 N N . GLY A 1 107 ? -1.112 -5.464 14.749 1.00 92.38 107 GLY A N 1
ATOM 855 C CA . GLY A 1 107 ? 0.004 -5.580 13.811 1.00 92.38 107 GLY A CA 1
ATOM 856 C C . GLY A 1 107 ? -0.495 -5.956 12.415 1.00 92.38 107 GLY A C 1
ATOM 857 O O . GLY A 1 107 ? -1.432 -6.748 12.288 1.00 92.38 107 GLY A O 1
ATOM 858 N N . PHE A 1 108 ? 0.129 -5.409 11.374 1.00 92.69 108 PHE A N 1
ATOM 859 C CA . PHE A 1 108 ? -0.140 -5.786 9.990 1.00 92.69 108 PHE A CA 1
ATOM 860 C C . PHE A 1 108 ? 1.151 -6.047 9.212 1.00 92.69 108 PHE A C 1
ATOM 862 O O . PHE A 1 108 ? 2.232 -5.557 9.547 1.00 92.69 108 PHE A O 1
ATOM 869 N N . SER A 1 109 ? 1.026 -6.819 8.136 1.00 89.44 109 SER A N 1
ATOM 870 C CA . SER A 1 109 ? 2.051 -6.933 7.101 1.00 89.44 109 SER A CA 1
ATOM 871 C C . SER A 1 109 ? 1.372 -6.995 5.740 1.00 89.44 109 SER A C 1
ATOM 873 O O . SER A 1 109 ? 0.443 -7.781 5.547 1.00 89.44 109 SER A O 1
ATOM 875 N N . ILE A 1 110 ? 1.803 -6.142 4.816 1.00 84.06 110 ILE A N 1
ATOM 876 C CA . 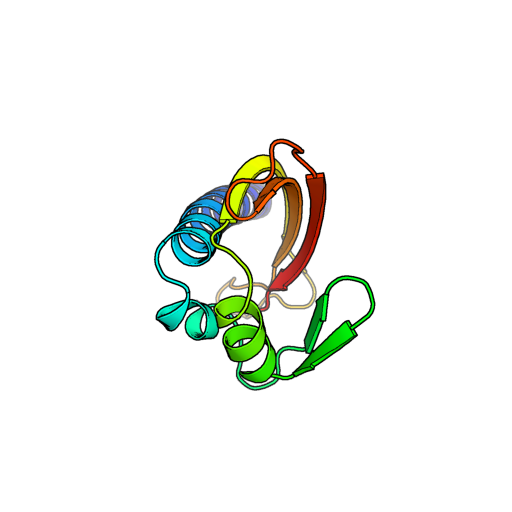ILE A 1 110 ? 1.267 -6.059 3.458 1.00 84.06 110 ILE A CA 1
ATOM 877 C C . ILE A 1 110 ? 2.375 -6.429 2.483 1.00 84.06 110 ILE A C 1
ATOM 879 O O . ILE A 1 110 ? 3.479 -5.896 2.552 1.00 84.06 110 ILE A O 1
ATOM 883 N N . TRP A 1 111 ? 2.030 -7.313 1.553 1.00 77.31 111 TRP A N 1
ATOM 884 C CA . TRP A 1 111 ? 2.864 -7.720 0.431 1.00 77.31 111 TRP A CA 1
ATOM 885 C C . TRP A 1 111 ? 2.212 -7.163 -0.824 1.00 77.31 111 TRP A C 1
ATOM 887 O O . TRP A 1 111 ? 1.076 -7.528 -1.142 1.00 77.31 111 TRP A O 1
ATOM 897 N N . LYS A 1 112 ? 2.888 -6.242 -1.507 1.00 64.50 112 LYS A N 1
ATOM 898 C CA . LYS A 1 112 ? 2.378 -5.649 -2.737 1.00 64.50 112 LYS A CA 1
ATOM 899 C C . LYS A 1 112 ? 3.363 -5.902 -3.867 1.00 64.50 112 LYS A C 1
ATOM 901 O O . LYS A 1 112 ? 4.486 -5.408 -3.841 1.00 64.50 112 LYS A O 1
ATOM 906 N N . ASP A 1 113 ? 2.909 -6.656 -4.858 1.00 58.16 113 ASP A N 1
ATOM 907 C CA . ASP A 1 113 ? 3.577 -6.753 -6.149 1.00 58.16 113 ASP A CA 1
ATOM 908 C C . ASP A 1 113 ? 3.103 -5.557 -6.984 1.00 58.16 113 ASP A C 1
ATOM 910 O O . ASP A 1 113 ? 1.939 -5.494 -7.398 1.00 58.16 113 ASP A O 1
ATOM 914 N N . GLN A 1 114 ? 3.926 -4.512 -7.087 1.00 51.56 114 GLN A N 1
ATOM 915 C CA . GLN A 1 114 ? 3.580 -3.332 -7.871 1.00 51.56 114 GLN A CA 1
ATOM 916 C C . GLN A 1 114 ? 4.362 -3.329 -9.167 1.00 51.56 114 GLN A C 1
ATOM 918 O O . GLN A 1 114 ? 5.504 -2.870 -9.220 1.00 51.56 114 GLN A O 1
ATOM 923 N N . GLU A 1 115 ? 3.694 -3.729 -10.249 1.00 39.44 115 GLU A N 1
ATOM 924 C CA . GLU A 1 115 ? 4.080 -3.296 -11.588 1.00 39.44 115 GLU A CA 1
ATOM 925 C C . GLU A 1 115 ? 3.855 -1.776 -11.665 1.00 39.44 115 GLU A C 1
ATOM 927 O O . GLU A 1 115 ? 2.777 -1.288 -12.020 1.00 39.44 115 GLU A O 1
ATOM 932 N N . LEU A 1 116 ? 4.847 -1.001 -11.239 1.00 36.94 116 LEU A N 1
ATOM 933 C CA . LEU A 1 116 ? 4.923 0.441 -11.427 1.00 36.94 116 LEU A CA 1
ATOM 934 C C . LEU A 1 116 ? 5.533 0.677 -12.812 1.00 36.94 116 LEU A C 1
ATOM 936 O O . LEU A 1 116 ? 6.730 0.510 -13.007 1.00 36.94 116 LEU A O 1
ATOM 940 N N . ILE A 1 117 ? 4.688 1.022 -13.782 1.00 26.31 117 ILE A N 1
ATOM 941 C CA . ILE A 1 117 ? 5.140 1.674 -15.013 1.00 26.31 117 ILE A CA 1
ATOM 942 C C . ILE A 1 117 ? 4.888 3.157 -14.752 1.00 26.31 117 ILE A C 1
ATOM 944 O O . ILE A 1 117 ? 3.731 3.539 -14.555 1.00 26.31 117 ILE A O 1
ATOM 948 N N . ILE A 1 118 ? 5.963 3.935 -14.630 1.00 28.39 118 ILE A N 1
ATOM 949 C CA . ILE A 1 118 ? 5.904 5.401 -14.691 1.00 28.39 118 ILE A CA 1
ATOM 950 C C . ILE A 1 118 ? 5.956 5.782 -16.166 1.00 28.39 118 ILE A C 1
ATOM 952 O O . ILE A 1 118 ? 6.802 5.182 -16.863 1.00 28.39 118 ILE A O 1
#